Protein AF-A0A1A8FI98-F1 (afdb_monomer_lite)

Foldseek 3Di:
DVLLVVLVVQVVDPDRDPVSNLVSCVVCLVVLVCCCVPPVDPPVVSCVSHVCCVPPVVVQVNCCVVPVDRVVVVVLVVLLVCLVVLVVVLQVQLPDDDPLNVQSVVLVVVLVPDPDNDSVSSSVSSVVNVCSVPVPPPVPPPPPPPPDDD

pLDDT: mean 88.55, std 15.06, range [37.72, 97.81]

Sequence (150 aa):
EQIRQRIVEELKKTEINLPLTGKMMQTTFALRRQAIVMSSPPVSDLIDMWPALRMESEVHAEFQRITNQNLPNTFYAELDRHLPRLMTLFRQKASKTGSIADALAGMLKVHDEQEFHDIHTRRTTVLHCLPVREDVSGFFRTCPDTSAEP

Organism: NCBI:txid1143690

Structure (mmCIF, N/CA/C/O backbone):
data_AF-A0A1A8FI98-F1
#
_entry.id   AF-A0A1A8FI98-F1
#
loop_
_atom_site.group_PDB
_atom_site.id
_atom_site.type_symbol
_atom_site.label_atom_id
_atom_site.label_alt_id
_atom_site.label_comp_id
_atom_site.label_asym_id
_atom_site.label_entity_id
_atom_site.label_seq_id
_atom_site.pdbx_PDB_ins_code
_atom_site.Cartn_x
_atom_site.Cartn_y
_atom_site.Cartn_z
_atom_site.occupancy
_atom_site.B_iso_or_equiv
_atom_site.auth_seq_id
_atom_site.auth_comp_id
_atom_site.auth_asym_id
_atom_site.auth_atom_id
_atom_site.pdbx_PDB_model_num
ATOM 1 N N . GLU A 1 1 ? -21.004 2.537 18.971 1.00 73.00 1 GLU A N 1
ATOM 2 C CA . GLU A 1 1 ? -21.058 4.005 18.845 1.00 73.00 1 GLU A CA 1
ATOM 3 C C . GLU A 1 1 ? -20.040 4.757 19.701 1.00 73.00 1 GLU A C 1
ATOM 5 O O . GLU A 1 1 ? -19.169 5.394 19.132 1.00 73.00 1 GLU A O 1
ATOM 10 N N . GLN A 1 2 ? -20.039 4.624 21.032 1.00 88.38 2 GLN A N 1
ATOM 11 C CA . GLN A 1 2 ? -19.096 5.360 21.901 1.00 88.38 2 GLN A CA 1
ATOM 12 C C . GLN A 1 2 ? -17.609 5.172 21.533 1.00 88.38 2 GLN A C 1
ATOM 14 O O . GLN A 1 2 ? -16.856 6.135 21.480 1.00 88.38 2 GLN A O 1
ATOM 19 N N . ILE A 1 3 ? -17.171 3.946 21.209 1.00 90.69 3 ILE A N 1
ATOM 20 C CA . ILE A 1 3 ? -15.772 3.691 20.805 1.00 90.69 3 ILE A CA 1
ATOM 21 C C . ILE A 1 3 ? -15.426 4.393 19.481 1.00 90.69 3 ILE A C 1
ATOM 23 O O . ILE A 1 3 ? -14.310 4.872 19.324 1.00 90.69 3 ILE A O 1
ATOM 27 N N . ARG A 1 4 ? -16.381 4.504 18.547 1.00 90.00 4 ARG A N 1
ATOM 28 C CA . ARG A 1 4 ? -16.189 5.213 17.272 1.00 90.00 4 ARG A CA 1
ATOM 29 C C . ARG A 1 4 ? -15.884 6.689 17.513 1.00 90.00 4 ARG A C 1
ATOM 31 O O . ARG A 1 4 ? -14.925 7.212 16.961 1.00 90.00 4 ARG A O 1
ATOM 38 N N . GLN A 1 5 ? -16.657 7.332 18.385 1.00 91.69 5 GLN A N 1
ATOM 39 C CA . GLN A 1 5 ? -16.438 8.729 18.769 1.00 91.69 5 GLN A CA 1
ATOM 40 C C . GLN A 1 5 ? -15.063 8.919 19.424 1.00 91.69 5 GLN A C 1
ATOM 42 O O . GLN A 1 5 ? -14.337 9.833 19.051 1.00 91.69 5 GLN A O 1
ATOM 47 N N . ARG A 1 6 ? -14.642 7.991 20.295 1.00 94.06 6 ARG A N 1
ATOM 48 C CA . ARG A 1 6 ? -13.301 8.026 20.906 1.00 94.06 6 ARG A CA 1
ATOM 49 C C . ARG A 1 6 ? -12.165 7.901 19.889 1.00 94.06 6 ARG A C 1
ATOM 51 O O . ARG A 1 6 ? -11.126 8.514 20.086 1.00 94.06 6 ARG A O 1
ATOM 58 N N . ILE A 1 7 ? -12.348 7.144 18.801 1.00 93.94 7 ILE A N 1
ATOM 59 C CA . ILE A 1 7 ? -11.373 7.099 17.695 1.00 93.94 7 ILE A CA 1
ATOM 60 C C . ILE A 1 7 ? -11.266 8.471 17.029 1.00 93.94 7 ILE A C 1
ATOM 62 O O . ILE A 1 7 ? -10.163 8.961 16.817 1.00 93.94 7 ILE A O 1
ATOM 66 N N . VAL A 1 8 ? -12.401 9.110 16.736 1.00 93.88 8 VAL A N 1
ATOM 67 C CA . VAL A 1 8 ? -12.422 10.456 16.143 1.00 93.88 8 VAL A CA 1
ATOM 68 C C . VAL A 1 8 ? -11.735 11.471 17.061 1.00 93.88 8 VAL A C 1
ATOM 70 O O . VAL A 1 8 ? -10.967 12.302 16.588 1.00 93.88 8 VAL A O 1
ATOM 73 N N . GLU A 1 9 ? -11.987 11.409 18.367 1.00 94.56 9 GLU A N 1
ATOM 74 C CA . GLU A 1 9 ? -11.342 12.275 19.361 1.00 94.56 9 GLU A CA 1
ATOM 75 C C . GLU A 1 9 ? -9.834 12.029 19.466 1.00 94.56 9 GLU A C 1
ATOM 77 O O . GLU A 1 9 ? -9.064 12.984 19.539 1.00 94.56 9 GLU A O 1
ATOM 82 N N . GLU A 1 10 ? -9.400 10.767 19.446 1.00 95.12 10 GLU A N 1
ATOM 83 C CA . GLU A 1 10 ? -7.982 10.402 19.478 1.00 95.12 10 GLU A CA 1
ATOM 84 C C . GLU A 1 10 ? -7.226 10.972 18.274 1.00 95.12 10 GLU A C 1
ATOM 86 O O . GLU A 1 10 ? -6.141 11.522 18.433 1.00 95.12 10 GLU A O 1
ATOM 91 N N . LEU A 1 11 ? -7.829 10.920 17.085 1.00 93.94 11 LEU A N 1
ATOM 92 C CA . LEU A 1 11 ? -7.217 11.412 15.848 1.00 93.94 11 LEU A CA 1
ATOM 93 C C . LEU A 1 11 ? -7.175 12.936 15.721 1.00 93.94 11 LEU A C 1
ATOM 95 O O . LEU A 1 11 ? -6.505 13.451 14.830 1.00 93.94 11 LEU A O 1
ATOM 99 N N . LYS A 1 12 ? -7.863 13.667 16.604 1.00 94.00 12 LYS A N 1
ATOM 100 C CA . LYS A 1 12 ? -7.762 15.132 16.691 1.00 94.00 12 LYS A CA 1
ATOM 101 C C . LYS A 1 12 ? -6.559 15.598 17.513 1.00 94.00 12 LYS A C 1
ATOM 103 O O . LYS A 1 12 ? -6.284 16.795 17.550 1.00 94.00 12 LYS A O 1
ATOM 108 N N . LYS A 1 13 ? -5.876 14.693 18.218 1.00 95.00 13 LYS A N 1
ATOM 109 C CA . LYS A 1 13 ? -4.717 15.034 19.047 1.00 95.00 13 LYS A CA 1
ATOM 110 C C . LYS A 1 13 ? -3.485 15.276 18.183 1.00 95.00 13 LYS A C 1
ATOM 112 O O . LYS A 1 13 ? -3.304 14.633 17.156 1.00 95.00 13 LYS A O 1
ATOM 117 N N . THR A 1 14 ? -2.601 16.150 18.660 1.00 92.38 14 THR A N 1
ATOM 118 C CA . THR A 1 14 ? -1.285 16.380 18.045 1.00 92.38 14 THR A CA 1
ATOM 119 C C . THR A 1 14 ? -0.438 15.108 18.042 1.00 92.38 14 THR A C 1
ATOM 121 O O . THR A 1 14 ? 0.216 14.798 17.053 1.00 92.38 14 THR A O 1
ATOM 124 N N . GLU A 1 15 ? -0.480 14.353 19.142 1.00 94.12 15 GLU A N 1
ATOM 125 C CA . GLU A 1 15 ? 0.166 13.049 19.264 1.00 94.12 15 GLU A CA 1
ATOM 126 C C . GLU A 1 15 ? -0.901 11.957 19.307 1.00 94.12 15 GLU A C 1
ATOM 128 O O . GLU A 1 15 ? -1.628 11.809 20.292 1.00 94.12 15 GLU A O 1
ATOM 133 N N . ILE A 1 16 ? -1.001 11.203 18.215 1.00 94.69 16 ILE A N 1
ATOM 134 C CA . ILE A 1 16 ? -1.962 10.111 18.067 1.00 94.69 16 ILE A CA 1
ATOM 135 C C . ILE A 1 16 ? -1.387 8.847 18.710 1.00 94.69 16 ILE A C 1
ATOM 137 O O . ILE A 1 16 ? -0.323 8.358 18.318 1.00 94.69 16 ILE A O 1
ATOM 141 N N . ASN A 1 17 ? -2.119 8.247 19.647 1.00 96.12 17 ASN A N 1
ATOM 142 C CA . ASN A 1 17 ? -1.756 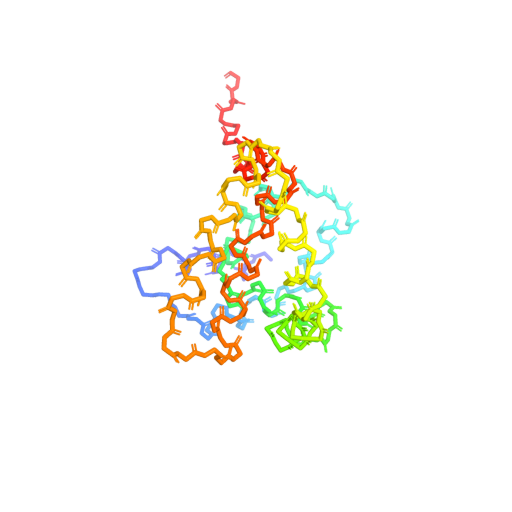6.953 20.212 1.00 96.12 17 ASN A CA 1
ATOM 143 C C . ASN A 1 17 ? -2.124 5.821 19.234 1.00 96.12 17 ASN A C 1
ATOM 145 O O . ASN A 1 17 ? -3.255 5.319 19.223 1.00 96.12 17 ASN A O 1
ATOM 149 N N . LEU A 1 18 ? -1.160 5.412 18.401 1.00 95.06 18 LEU A N 1
ATOM 150 C CA . LEU A 1 18 ? -1.355 4.359 17.394 1.00 95.06 18 LEU A CA 1
ATOM 151 C C . LEU A 1 18 ? -1.796 3.013 18.006 1.00 95.06 18 LEU A C 1
ATOM 153 O O . LEU A 1 18 ? -2.782 2.456 17.521 1.00 95.06 18 LEU A O 1
ATOM 157 N N . PRO A 1 19 ? -1.174 2.492 19.089 1.00 96.06 19 PRO A N 1
ATOM 158 C CA . PRO A 1 19 ? -1.630 1.246 19.714 1.00 96.06 19 PRO A CA 1
ATOM 159 C C . PRO A 1 19 ? -3.079 1.300 20.215 1.00 96.06 19 PRO A C 1
ATOM 161 O O . PRO A 1 19 ? -3.845 0.349 20.032 1.00 96.06 19 PRO A O 1
ATOM 164 N N . LEU A 1 20 ? -3.475 2.413 20.841 1.00 96.19 20 LEU A N 1
ATOM 165 C CA . LEU A 1 20 ? -4.843 2.605 21.319 1.00 96.19 20 LEU A CA 1
ATOM 166 C C . LEU A 1 20 ? -5.827 2.682 20.150 1.00 96.19 20 LEU A C 1
ATOM 168 O O . LEU A 1 20 ? -6.867 2.022 20.188 1.00 96.19 20 LEU A O 1
ATOM 172 N N . THR A 1 21 ? -5.480 3.438 19.107 1.00 96.31 21 THR A N 1
ATOM 173 C CA . THR A 1 21 ? -6.277 3.558 17.880 1.00 96.31 21 THR A CA 1
ATOM 174 C C . THR A 1 21 ? -6.497 2.189 17.249 1.00 96.31 21 THR A C 1
ATOM 176 O O . THR A 1 21 ? -7.647 1.798 17.052 1.00 96.31 21 THR A O 1
ATOM 179 N N . GLY A 1 22 ? -5.434 1.404 17.059 1.00 96.56 22 GLY A N 1
ATOM 180 C CA . GLY A 1 22 ? -5.524 0.055 16.502 1.00 96.56 22 GLY A CA 1
ATOM 181 C C . GLY A 1 22 ? -6.384 -0.887 17.345 1.00 96.56 22 GLY A C 1
ATOM 182 O O . GLY A 1 22 ? -7.186 -1.650 16.801 1.00 96.56 22 GLY A O 1
ATOM 183 N N . LYS A 1 23 ? -6.317 -0.791 18.681 1.00 96.94 23 LYS A N 1
ATOM 184 C CA . LYS A 1 23 ? -7.195 -1.559 19.582 1.00 96.94 23 LYS A CA 1
ATOM 185 C C . LYS A 1 23 ? -8.664 -1.151 19.445 1.00 96.94 23 LYS A C 1
ATOM 187 O O . LYS A 1 23 ? -9.546 -2.016 19.393 1.00 96.94 23 LYS A O 1
ATOM 192 N N . MET A 1 24 ? -8.949 0.149 19.395 1.00 96.88 24 MET A N 1
ATOM 193 C CA . MET A 1 24 ? -10.315 0.652 19.220 1.00 96.88 24 MET A CA 1
ATOM 194 C C . MET A 1 24 ? -10.871 0.278 17.846 1.00 96.88 24 MET A C 1
ATOM 196 O O . MET A 1 24 ? -12.015 -0.176 17.754 1.00 96.88 24 MET A O 1
ATOM 200 N N . MET A 1 25 ? -10.047 0.378 16.803 1.00 96.75 25 MET A N 1
ATOM 201 C CA . MET A 1 25 ? -10.375 -0.080 15.460 1.00 96.75 25 MET A CA 1
ATOM 202 C C . MET A 1 25 ? -10.657 -1.584 15.460 1.00 96.75 25 MET A C 1
ATOM 204 O O . MET A 1 25 ? -11.736 -1.979 15.031 1.00 96.75 25 MET A O 1
ATOM 208 N N . GLN A 1 26 ? -9.802 -2.427 16.042 1.00 96.50 26 GLN A N 1
ATOM 209 C CA . GLN A 1 26 ? -10.048 -3.875 16.144 1.00 96.50 26 GLN A CA 1
ATOM 210 C C . GLN A 1 26 ? -11.393 -4.181 16.806 1.00 96.50 26 GLN A C 1
ATOM 212 O O . GLN A 1 26 ? -12.179 -4.977 16.296 1.00 96.50 26 GLN A O 1
ATOM 217 N N . THR A 1 27 ? -11.679 -3.506 17.919 1.00 96.62 27 THR A N 1
ATOM 218 C CA . THR A 1 27 ? -12.914 -3.704 18.691 1.00 96.62 27 THR A CA 1
ATOM 219 C C . THR A 1 27 ? -14.161 -3.353 17.877 1.00 96.62 27 THR A C 1
ATOM 221 O O . THR A 1 27 ? -15.228 -3.931 18.067 1.00 96.62 27 THR A O 1
ATOM 224 N N . THR A 1 28 ? -14.038 -2.410 16.947 1.00 95.62 28 THR A N 1
ATOM 225 C CA . THR A 1 28 ? -15.152 -1.883 16.154 1.00 95.62 28 THR A CA 1
ATOM 226 C C . THR A 1 28 ? -15.257 -2.486 14.751 1.00 95.62 28 THR A C 1
ATOM 228 O O . THR A 1 28 ? -16.145 -2.102 13.990 1.00 95.62 28 THR A O 1
ATOM 231 N N . PHE A 1 29 ? -14.419 -3.472 14.415 1.00 95.81 29 PHE A N 1
ATOM 232 C CA . PHE A 1 29 ? -14.409 -4.116 13.099 1.00 95.81 29 PHE A CA 1
ATOM 233 C C . PHE A 1 29 ? -15.761 -4.727 12.709 1.00 95.81 29 PHE A C 1
ATOM 235 O O . PHE A 1 29 ? -16.272 -4.452 11.625 1.00 95.81 29 PHE A O 1
ATOM 242 N N . ALA A 1 30 ? -16.384 -5.504 13.602 1.00 94.88 30 ALA A N 1
ATOM 243 C CA . ALA A 1 30 ? -17.672 -6.140 13.317 1.00 94.88 30 ALA A CA 1
ATOM 244 C C . ALA A 1 30 ? -18.775 -5.107 13.019 1.00 94.88 30 ALA A C 1
ATOM 246 O O . ALA A 1 30 ? -19.556 -5.294 12.088 1.00 94.88 30 ALA A O 1
ATOM 247 N N . LEU A 1 31 ? -18.783 -3.989 13.758 1.00 92.56 31 LEU A N 1
ATOM 248 C CA . LEU A 1 31 ? -19.722 -2.885 13.550 1.00 92.56 31 LEU A CA 1
ATOM 249 C C . LEU A 1 31 ? -19.499 -2.211 12.190 1.00 92.56 31 LEU A C 1
ATOM 251 O O . LEU A 1 31 ? -20.460 -1.997 11.454 1.00 92.56 31 LEU A O 1
ATOM 255 N N . ARG A 1 32 ? -18.239 -1.922 11.830 1.00 93.56 32 ARG A N 1
ATOM 256 C CA . ARG A 1 32 ? -17.890 -1.394 10.500 1.00 93.56 32 ARG A CA 1
ATOM 257 C C . ARG A 1 32 ? -18.356 -2.317 9.383 1.00 93.56 32 ARG A C 1
ATOM 259 O O . ARG A 1 32 ? -19.033 -1.871 8.463 1.00 93.56 32 ARG A O 1
ATOM 266 N N . ARG A 1 33 ? -18.029 -3.608 9.478 1.00 94.44 33 ARG A N 1
ATOM 267 C CA . ARG A 1 33 ? -18.413 -4.607 8.476 1.00 94.44 33 ARG A CA 1
ATOM 268 C C . ARG A 1 33 ? -19.930 -4.705 8.335 1.00 94.44 33 ARG A C 1
ATOM 270 O O . ARG A 1 33 ? -20.425 -4.774 7.216 1.00 94.44 33 ARG A O 1
ATOM 277 N N . GLN A 1 34 ? -20.664 -4.694 9.448 1.00 93.50 34 GLN A N 1
ATOM 278 C CA . GLN A 1 34 ? -22.124 -4.693 9.422 1.00 93.50 34 GLN A CA 1
ATOM 279 C C . GLN A 1 34 ? -22.669 -3.451 8.708 1.00 93.50 34 GLN A C 1
ATOM 281 O O . GLN A 1 34 ? -23.510 -3.603 7.831 1.00 93.50 34 GLN A O 1
ATOM 286 N N . ALA A 1 35 ? -22.170 -2.253 9.031 1.00 91.75 35 ALA A N 1
ATOM 287 C CA . ALA A 1 35 ? -22.592 -1.020 8.365 1.00 91.75 35 ALA A CA 1
ATOM 288 C C . ALA A 1 35 ? -22.361 -1.094 6.846 1.00 91.75 35 ALA A C 1
ATOM 290 O O . ALA A 1 35 ? -23.286 -0.866 6.077 1.00 91.75 35 ALA A O 1
ATOM 291 N N . ILE A 1 36 ? -21.172 -1.522 6.407 1.00 93.62 36 ILE A N 1
ATOM 292 C CA . ILE A 1 36 ? -20.849 -1.651 4.977 1.00 93.62 36 ILE A CA 1
ATOM 293 C C . ILE A 1 36 ? -21.797 -2.625 4.270 1.00 93.62 36 ILE A C 1
ATOM 295 O O . ILE A 1 36 ? -22.337 -2.302 3.217 1.00 93.62 36 ILE A O 1
ATOM 299 N N . VAL A 1 37 ? -22.020 -3.808 4.847 1.00 95.00 37 VAL A N 1
ATOM 300 C CA . VAL A 1 37 ? -22.850 -4.847 4.216 1.00 95.00 37 VAL A CA 1
ATOM 301 C C . VAL A 1 37 ? -24.333 -4.463 4.205 1.00 95.00 37 VAL A C 1
ATOM 303 O O . VAL A 1 37 ? -25.046 -4.837 3.280 1.00 95.00 37 VAL A O 1
ATOM 306 N N . MET A 1 38 ? -24.809 -3.739 5.221 1.00 95.25 38 MET A N 1
ATOM 307 C CA . MET A 1 38 ? -26.229 -3.402 5.364 1.00 95.25 38 MET A CA 1
ATOM 308 C C . MET A 1 38 ? -26.630 -2.128 4.626 1.00 95.25 38 MET A C 1
ATOM 310 O O . MET A 1 38 ? -27.719 -2.091 4.062 1.00 95.25 38 MET A O 1
ATOM 314 N N . SER A 1 39 ? -25.792 -1.089 4.638 1.00 92.88 39 SER A N 1
ATOM 315 C CA . SER A 1 39 ? -26.147 0.210 4.056 1.00 92.88 39 SER A CA 1
ATOM 316 C C . SER A 1 39 ? -25.348 0.579 2.813 1.00 92.88 39 SER A C 1
ATOM 318 O O . SER A 1 39 ? -25.700 1.564 2.175 1.00 92.88 39 SER A O 1
ATOM 320 N N . SER A 1 40 ? -24.300 -0.180 2.459 1.00 93.56 40 SER A N 1
ATOM 321 C CA . SER A 1 40 ? -23.415 0.098 1.317 1.00 93.56 40 SER A CA 1
ATOM 322 C C . SER A 1 40 ? -23.085 1.596 1.172 1.00 93.56 40 SER A C 1
ATOM 324 O O . SER A 1 40 ? -23.337 2.180 0.113 1.00 93.56 40 SER A O 1
ATOM 326 N N . PRO A 1 41 ? -22.583 2.244 2.242 1.00 93.12 41 PRO A N 1
ATOM 327 C CA . PRO A 1 41 ? -22.402 3.684 2.243 1.00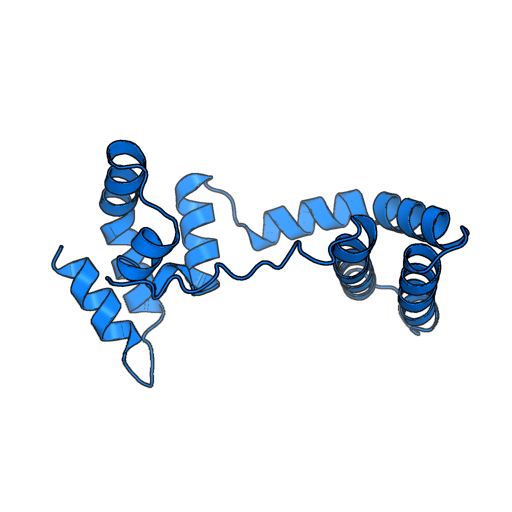 93.12 41 PRO A CA 1
ATOM 328 C C . PRO A 1 41 ? -21.321 4.096 1.230 1.00 93.12 41 PRO A C 1
ATOM 330 O O . PRO A 1 41 ? -20.400 3.313 0.961 1.00 93.12 41 PRO A O 1
ATOM 333 N N . PRO A 1 42 ? -21.382 5.330 0.704 1.00 94.38 42 PRO A N 1
ATOM 334 C CA . PRO A 1 42 ? -20.272 5.931 -0.019 1.00 94.38 42 PRO A CA 1
ATOM 335 C C . PRO A 1 42 ? -18.963 5.857 0.777 1.00 94.38 42 PRO A C 1
ATOM 337 O O . PRO A 1 42 ? -18.948 5.876 2.010 1.00 94.38 42 PRO A O 1
ATOM 340 N N . VAL A 1 43 ? -17.837 5.807 0.061 1.00 91.12 43 VAL A N 1
ATOM 341 C CA . VAL A 1 43 ? -16.511 5.760 0.697 1.00 91.12 43 VAL A CA 1
ATOM 342 C C . VAL A 1 43 ? -16.260 7.013 1.541 1.00 91.12 43 VAL A C 1
ATOM 344 O O . VAL A 1 43 ? -15.686 6.888 2.617 1.00 91.12 43 VAL A O 1
ATOM 347 N N . SER A 1 44 ? -16.721 8.190 1.102 1.00 93.00 44 SER A N 1
ATOM 348 C CA . SER A 1 44 ? -16.652 9.440 1.878 1.00 93.00 44 SER A CA 1
ATOM 349 C C . SER A 1 44 ? -17.230 9.259 3.278 1.00 93.00 44 SER A C 1
ATOM 351 O O . SER A 1 44 ? -16.529 9.439 4.269 1.00 93.00 44 SER A O 1
ATOM 353 N N . ASP A 1 45 ? -18.462 8.768 3.349 1.00 93.00 45 ASP A N 1
ATOM 354 C CA . ASP A 1 45 ? -19.219 8.635 4.587 1.00 93.00 45 ASP A CA 1
ATOM 355 C C . ASP A 1 45 ? -18.577 7.588 5.501 1.00 93.00 45 ASP A C 1
ATOM 357 O O . ASP A 1 45 ? -18.513 7.752 6.721 1.00 93.00 45 ASP A O 1
ATOM 361 N N . LEU A 1 46 ? -18.053 6.501 4.919 1.00 91.38 46 LEU A N 1
ATOM 362 C CA . LEU A 1 46 ? -17.316 5.489 5.671 1.00 91.38 46 LEU A CA 1
ATOM 363 C C . LEU A 1 46 ? -16.071 6.079 6.337 1.00 91.38 46 LEU A C 1
ATOM 365 O O . LEU A 1 46 ? -15.787 5.769 7.498 1.00 91.38 46 LEU A O 1
ATOM 369 N N . ILE A 1 47 ? -15.341 6.918 5.607 1.00 92.00 47 ILE A N 1
ATOM 370 C CA . ILE A 1 47 ? -14.143 7.576 6.110 1.00 92.00 47 ILE A CA 1
ATOM 371 C C . ILE A 1 47 ? -14.493 8.634 7.162 1.00 92.00 47 ILE A C 1
ATOM 373 O O . ILE A 1 47 ? -13.803 8.712 8.175 1.00 92.00 47 ILE A O 1
ATOM 377 N N . ASP A 1 48 ? -15.582 9.379 7.000 1.00 90.75 48 ASP A N 1
ATOM 378 C CA . ASP A 1 48 ? -16.029 10.349 8.007 1.00 90.75 48 ASP A CA 1
ATOM 379 C C . ASP A 1 48 ? -16.482 9.655 9.297 1.00 90.75 48 ASP A C 1
ATOM 381 O O . ASP A 1 48 ? -16.210 10.114 10.413 1.00 90.75 48 ASP A O 1
ATOM 385 N N . MET A 1 49 ? -17.117 8.487 9.170 1.00 90.38 49 MET A N 1
ATOM 386 C CA . MET A 1 49 ? -17.471 7.657 10.319 1.00 90.38 49 MET A CA 1
ATOM 387 C C . MET A 1 49 ? -16.243 7.060 11.016 1.00 90.38 49 MET A C 1
ATOM 389 O O . MET A 1 49 ? -16.261 6.929 12.247 1.00 90.38 49 MET A O 1
ATOM 393 N N . TRP A 1 50 ? -15.211 6.687 10.251 1.00 93.19 50 TRP A N 1
ATOM 394 C CA . TRP A 1 50 ? -14.011 5.985 10.715 1.00 93.19 50 TRP A CA 1
ATOM 395 C C . TRP A 1 50 ? -12.733 6.596 10.119 1.00 93.19 50 TRP A C 1
ATOM 397 O O . TRP A 1 50 ? -12.069 5.962 9.296 1.00 93.19 50 TRP A O 1
ATOM 407 N N . PRO A 1 51 ? -12.326 7.793 10.573 1.00 94.19 51 PRO A N 1
ATOM 408 C CA . PRO A 1 51 ? -11.225 8.537 9.956 1.00 94.19 51 PRO A CA 1
ATOM 409 C C . PRO A 1 51 ? -9.877 7.815 10.027 1.00 94.19 51 PRO A C 1
ATOM 411 O O . PRO A 1 51 ? -9.015 8.029 9.176 1.00 94.19 51 PRO A O 1
ATOM 414 N N . ALA A 1 52 ? -9.715 6.894 10.982 1.00 96.25 52 ALA A N 1
ATOM 415 C CA . ALA A 1 52 ? -8.524 6.059 11.101 1.00 96.25 52 ALA A CA 1
ATOM 416 C C . ALA A 1 52 ? -8.272 5.203 9.851 1.00 96.25 52 ALA A C 1
ATOM 418 O O . ALA A 1 52 ? -7.132 4.852 9.589 1.00 96.25 52 ALA A O 1
ATOM 419 N N . LEU A 1 53 ? -9.298 4.913 9.039 1.00 94.44 53 LEU A N 1
ATOM 420 C CA . LEU A 1 53 ? -9.150 4.192 7.770 1.00 94.44 53 LEU A CA 1
ATOM 421 C C . LEU A 1 53 ? -8.292 4.941 6.734 1.00 94.44 53 LEU A C 1
ATOM 423 O O . LEU A 1 53 ? -7.872 4.331 5.755 1.00 94.44 53 LEU A O 1
ATOM 427 N N . ARG A 1 54 ? -8.003 6.237 6.936 1.00 91.94 54 ARG A N 1
ATOM 428 C CA . ARG A 1 54 ? -7.018 6.979 6.127 1.00 91.94 54 ARG A CA 1
ATOM 429 C C . ARG A 1 54 ? -5.568 6.667 6.511 1.00 91.94 54 ARG A C 1
ATOM 431 O O . ARG A 1 54 ? -4.656 7.031 5.776 1.00 91.94 54 ARG A O 1
ATOM 438 N N . MET A 1 55 ? -5.338 6.043 7.663 1.00 93.94 55 MET A N 1
ATOM 439 C CA . MET A 1 55 ? -4.000 5.742 8.161 1.00 93.94 55 MET A CA 1
ATOM 440 C C . MET A 1 55 ? -3.493 4.442 7.546 1.00 93.94 55 MET A C 1
ATOM 442 O O . MET A 1 55 ? -4.171 3.417 7.606 1.00 93.94 55 MET A O 1
ATOM 446 N N . GLU A 1 56 ? -2.266 4.455 7.032 1.00 94.38 56 GLU A N 1
ATOM 447 C CA . GLU A 1 56 ? -1.632 3.284 6.416 1.00 94.38 56 GLU A CA 1
ATOM 448 C C . GLU A 1 56 ? -1.650 2.049 7.338 1.00 94.38 56 GLU A C 1
ATOM 450 O O . GLU A 1 56 ? -1.999 0.949 6.910 1.00 94.38 56 GLU A O 1
ATOM 455 N N . SER A 1 57 ? -1.361 2.231 8.632 1.00 95.12 57 SER A N 1
ATOM 456 C CA . SER A 1 57 ? -1.382 1.142 9.618 1.00 95.12 57 SER A CA 1
ATOM 457 C C . SER A 1 57 ? -2.755 0.480 9.748 1.00 95.12 57 SER A C 1
ATOM 459 O O . SER A 1 57 ? -2.838 -0.740 9.898 1.00 95.12 57 SER A O 1
ATOM 461 N N . GLU A 1 58 ? -3.835 1.259 9.664 1.00 96.25 58 GLU A N 1
ATOM 462 C CA . GLU A 1 58 ? -5.195 0.725 9.743 1.00 96.25 58 GLU A CA 1
ATOM 463 C C . GLU A 1 58 ? -5.658 0.130 8.417 1.00 96.25 58 GLU A C 1
ATOM 465 O O . GLU A 1 58 ? -6.387 -0.857 8.442 1.00 96.25 58 GLU A O 1
ATOM 470 N N . VAL A 1 59 ? -5.193 0.635 7.269 1.00 95.31 59 VAL A N 1
ATOM 471 C CA . VAL A 1 59 ? -5.420 -0.026 5.971 1.00 95.31 59 VAL A CA 1
ATOM 472 C C . VAL A 1 59 ? -4.814 -1.431 5.984 1.00 95.31 59 VAL A C 1
ATOM 474 O O . VAL A 1 59 ? -5.487 -2.400 5.621 1.00 95.31 59 VAL A O 1
ATOM 477 N N . HIS A 1 60 ? -3.579 -1.573 6.478 1.00 96.44 60 HIS A N 1
ATOM 478 C CA . HIS A 1 60 ? -2.941 -2.879 6.656 1.00 96.44 60 HIS A CA 1
ATOM 479 C C . HIS A 1 60 ? -3.724 -3.781 7.616 1.00 96.44 60 HIS A C 1
ATOM 481 O O . HIS A 1 60 ? -3.975 -4.948 7.301 1.00 96.44 60 HIS A O 1
ATOM 487 N N . ALA A 1 61 ? -4.131 -3.248 8.770 1.00 96.75 61 ALA A N 1
ATOM 488 C CA . ALA A 1 61 ? -4.864 -4.013 9.771 1.00 96.75 61 ALA A CA 1
ATOM 489 C C . ALA A 1 61 ? -6.246 -4.458 9.266 1.00 96.75 61 ALA A C 1
ATOM 491 O O . ALA A 1 61 ? -6.635 -5.603 9.486 1.00 96.75 61 ALA A O 1
ATOM 492 N N . GLU A 1 62 ? -6.985 -3.594 8.571 1.00 95.31 62 GLU A N 1
ATOM 493 C CA . GLU A 1 62 ? -8.285 -3.929 7.982 1.00 95.31 62 GLU A CA 1
ATOM 494 C C . GLU A 1 62 ? -8.161 -4.983 6.889 1.00 95.31 62 GLU A C 1
ATOM 496 O O . GLU A 1 62 ? -8.900 -5.969 6.910 1.00 95.31 62 GLU A O 1
ATOM 501 N N . PHE A 1 63 ? -7.186 -4.839 5.988 1.00 96.38 63 PHE A N 1
ATOM 502 C CA . PHE A 1 63 ? -6.917 -5.865 4.985 1.00 96.38 63 PHE A CA 1
ATOM 503 C C . PHE A 1 63 ? -6.659 -7.221 5.646 1.00 96.38 63 PHE A C 1
ATOM 505 O O . PHE A 1 63 ? -7.255 -8.226 5.250 1.00 96.38 63 PHE A O 1
ATOM 512 N N . GLN A 1 64 ? -5.838 -7.250 6.699 1.00 97.12 64 GLN A N 1
ATOM 513 C CA . GLN A 1 64 ? -5.565 -8.473 7.446 1.00 97.12 64 GLN A CA 1
ATOM 514 C C . GLN A 1 64 ? -6.812 -9.018 8.152 1.00 97.12 64 GLN A C 1
ATOM 516 O O . GLN A 1 64 ? -7.038 -10.223 8.117 1.00 97.12 64 GLN A O 1
ATOM 521 N N . ARG A 1 65 ? -7.660 -8.178 8.756 1.00 95.75 65 ARG A N 1
ATOM 522 C CA . ARG A 1 65 ? -8.914 -8.630 9.395 1.00 95.75 65 ARG A CA 1
ATOM 523 C C . ARG A 1 65 ? -9.877 -9.273 8.398 1.00 95.75 65 ARG A C 1
ATOM 525 O O . ARG A 1 65 ? -10.592 -10.202 8.763 1.00 95.75 65 ARG A O 1
ATOM 532 N N . ILE A 1 66 ? -9.906 -8.777 7.161 1.00 95.19 66 ILE A N 1
ATOM 533 C CA . ILE A 1 66 ? -10.809 -9.260 6.109 1.00 95.19 66 ILE A CA 1
ATOM 534 C C . ILE A 1 66 ? -10.269 -10.533 5.449 1.00 95.19 66 ILE A C 1
ATOM 536 O O . ILE A 1 66 ? -11.023 -11.477 5.226 1.00 95.19 66 ILE A O 1
ATOM 540 N N . THR A 1 67 ? -8.980 -10.550 5.114 1.00 96.19 67 THR A N 1
ATOM 541 C CA . THR A 1 67 ? -8.374 -11.585 4.254 1.00 96.19 67 THR A CA 1
ATOM 542 C C . THR A 1 67 ? -7.540 -12.607 5.019 1.00 96.19 67 THR A C 1
ATOM 544 O O . THR A 1 67 ? -7.180 -13.644 4.466 1.00 96.19 67 THR A O 1
ATOM 547 N N . ASN A 1 68 ? -7.211 -12.316 6.279 1.00 96.69 68 ASN A N 1
ATOM 548 C CA . ASN A 1 68 ? -6.225 -13.034 7.084 1.00 96.69 68 ASN A CA 1
ATOM 549 C C . ASN A 1 68 ? -4.813 -13.064 6.463 1.00 96.69 68 ASN A C 1
ATOM 551 O O . ASN A 1 68 ? -4.022 -13.962 6.748 1.00 96.69 68 ASN A O 1
ATOM 555 N N . GLN A 1 69 ? -4.487 -12.086 5.613 1.00 96.81 69 GLN A N 1
ATOM 556 C CA . GLN A 1 69 ? -3.183 -11.955 4.960 1.00 96.81 69 GLN A CA 1
ATOM 557 C C . GLN A 1 69 ? -2.474 -10.668 5.392 1.00 96.81 69 GLN A C 1
ATOM 559 O O . GLN A 1 69 ? -3.101 -9.646 5.663 1.00 96.81 69 GLN A O 1
ATOM 564 N N . ASN A 1 70 ? -1.141 -10.701 5.438 1.00 97.06 70 ASN A N 1
ATOM 565 C CA . ASN A 1 70 ? -0.338 -9.504 5.678 1.00 97.06 70 ASN A CA 1
ATOM 566 C C . ASN A 1 70 ? -0.191 -8.728 4.361 1.00 97.06 70 ASN A C 1
ATOM 568 O O . ASN A 1 70 ? 0.447 -9.235 3.434 1.00 97.06 70 ASN A O 1
ATOM 572 N N . LEU A 1 71 ? -0.789 -7.531 4.272 1.00 96.25 71 LEU A N 1
ATOM 573 C CA . LEU A 1 71 ? -0.839 -6.772 3.017 1.00 96.25 71 LEU A CA 1
ATOM 574 C C . LEU A 1 71 ? 0.559 -6.475 2.451 1.00 96.25 71 LEU A C 1
ATOM 576 O O . LEU A 1 71 ? 0.799 -6.894 1.319 1.00 96.25 71 LEU A O 1
ATOM 580 N N . PRO A 1 72 ? 1.501 -5.848 3.192 1.00 95.31 72 PRO A N 1
ATOM 581 C CA . PRO A 1 72 ? 2.828 -5.560 2.648 1.00 95.31 72 PRO A CA 1
ATOM 582 C C . PRO A 1 72 ? 3.552 -6.808 2.144 1.00 95.31 72 PRO A C 1
ATOM 584 O O . PRO A 1 72 ? 4.051 -6.816 1.022 1.00 95.31 72 PRO A O 1
ATOM 587 N N . ASN A 1 73 ? 3.573 -7.885 2.934 1.00 96.44 73 ASN A N 1
ATOM 588 C CA . ASN A 1 73 ? 4.290 -9.102 2.558 1.00 96.44 73 ASN A CA 1
ATOM 589 C C . ASN A 1 73 ? 3.679 -9.751 1.317 1.00 96.44 73 ASN A C 1
ATOM 591 O O . ASN A 1 73 ? 4.410 -10.147 0.414 1.00 96.44 73 ASN A O 1
ATOM 595 N N . THR A 1 74 ? 2.348 -9.831 1.261 1.00 96.62 74 THR A N 1
ATOM 596 C CA . THR A 1 74 ? 1.633 -10.423 0.122 1.00 96.62 74 THR A CA 1
ATOM 597 C C . THR A 1 74 ? 1.843 -9.584 -1.133 1.00 96.62 74 THR A C 1
ATOM 599 O O . THR A 1 74 ? 2.185 -10.116 -2.186 1.00 96.62 74 THR A O 1
ATOM 602 N N . 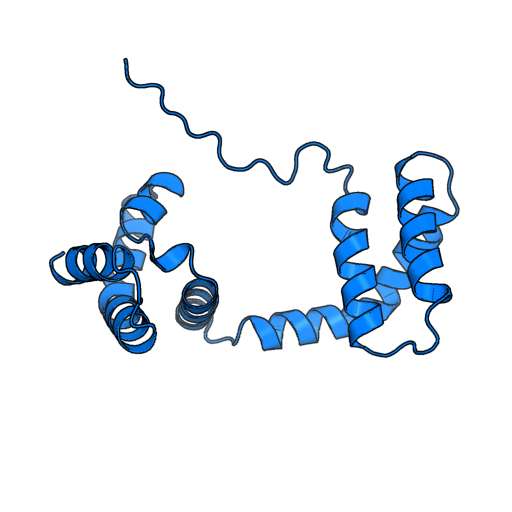PHE A 1 75 ? 1.708 -8.262 -1.011 1.00 95.88 75 PHE A N 1
ATOM 603 C CA . PHE A 1 75 ? 1.909 -7.332 -2.113 1.00 95.88 75 PHE A CA 1
ATOM 604 C C . PHE A 1 75 ? 3.330 -7.414 -2.671 1.00 95.88 75 PHE A C 1
ATOM 606 O O . PHE A 1 75 ? 3.501 -7.582 -3.875 1.00 95.88 75 PHE A O 1
ATOM 613 N N . TYR A 1 76 ? 4.351 -7.333 -1.814 1.00 95.94 76 TYR A N 1
ATOM 614 C CA . TYR A 1 76 ? 5.738 -7.373 -2.270 1.00 95.94 76 TYR A CA 1
ATOM 615 C C . TYR A 1 76 ? 6.143 -8.742 -2.814 1.00 95.94 76 TYR A C 1
ATOM 617 O O . TYR A 1 76 ? 6.888 -8.788 -3.789 1.00 95.94 76 TYR A O 1
ATOM 625 N N . ALA A 1 77 ? 5.635 -9.840 -2.250 1.00 97.06 77 ALA A N 1
ATOM 626 C CA . ALA A 1 77 ? 5.891 -11.177 -2.780 1.00 97.06 77 ALA A CA 1
ATOM 627 C C . ALA A 1 77 ? 5.330 -11.342 -4.203 1.00 97.06 77 ALA A C 1
ATOM 629 O O . ALA A 1 77 ? 6.035 -11.815 -5.098 1.00 97.06 77 ALA A O 1
ATOM 630 N N . GLU A 1 78 ? 4.090 -10.906 -4.436 1.00 96.50 78 GLU A N 1
ATOM 631 C CA . GLU A 1 78 ? 3.480 -10.970 -5.768 1.00 96.50 78 GLU A CA 1
ATOM 632 C C . GLU A 1 78 ? 4.101 -9.957 -6.737 1.00 96.50 78 GLU A C 1
ATOM 634 O O . GLU A 1 78 ? 4.338 -10.278 -7.904 1.00 96.50 78 GLU A O 1
ATOM 639 N N . LEU A 1 79 ? 4.447 -8.756 -6.264 1.00 96.81 79 LEU A N 1
ATOM 640 C CA . LEU A 1 79 ? 5.176 -7.781 -7.070 1.00 96.81 79 LEU A CA 1
ATOM 641 C C . LEU A 1 79 ? 6.500 -8.379 -7.553 1.00 96.81 79 LEU A C 1
ATOM 643 O O . LEU A 1 79 ? 6.743 -8.390 -8.759 1.00 96.81 79 LEU A O 1
ATOM 647 N N . ASP A 1 80 ? 7.303 -8.939 -6.644 1.00 97.56 80 ASP A N 1
ATOM 648 C CA . ASP A 1 80 ? 8.596 -9.570 -6.942 1.00 97.56 80 ASP A CA 1
ATOM 649 C C . ASP A 1 80 ? 8.480 -10.695 -7.957 1.00 97.56 80 ASP A C 1
ATOM 651 O O . ASP A 1 80 ? 9.242 -10.743 -8.929 1.00 97.56 80 ASP A O 1
ATOM 655 N N . ARG A 1 81 ? 7.487 -11.567 -7.766 1.00 97.81 81 ARG A N 1
ATOM 656 C CA . ARG A 1 81 ? 7.157 -12.644 -8.701 1.00 97.81 81 ARG A CA 1
ATOM 657 C C . ARG A 1 81 ? 6.932 -12.108 -10.119 1.00 97.81 81 ARG A C 1
ATOM 659 O O . ARG A 1 81 ? 7.315 -12.761 -11.093 1.00 97.81 81 ARG A O 1
ATOM 666 N N . HIS A 1 82 ? 6.326 -10.929 -10.251 1.00 96.69 82 HIS A N 1
ATOM 667 C CA . HIS A 1 82 ? 5.977 -10.325 -11.535 1.00 96.69 82 HIS A CA 1
ATOM 668 C C . HIS A 1 82 ? 6.995 -9.311 -12.078 1.00 96.69 82 HIS A C 1
ATOM 670 O O . HIS A 1 82 ? 6.916 -8.980 -13.269 1.00 96.69 82 HIS A O 1
ATOM 676 N N . LEU A 1 83 ? 7.980 -8.868 -11.284 1.00 96.12 83 LEU A N 1
ATOM 677 C CA . LEU A 1 83 ? 8.978 -7.870 -11.694 1.00 96.12 83 LEU A CA 1
ATOM 678 C C . LEU A 1 83 ? 9.648 -8.186 -13.040 1.00 96.12 83 LEU A C 1
ATOM 680 O O . LEU A 1 83 ? 9.667 -7.291 -13.890 1.00 96.12 83 LEU A O 1
ATOM 684 N N . PRO A 1 84 ? 10.158 -9.410 -13.311 1.00 95.88 84 PRO A N 1
ATOM 685 C CA . PRO A 1 84 ? 10.858 -9.677 -14.568 1.00 95.88 84 PRO A CA 1
ATOM 686 C C . PRO A 1 84 ? 9.959 -9.449 -15.787 1.00 95.88 84 PRO A C 1
ATOM 688 O O . PRO A 1 84 ? 10.359 -8.804 -16.755 1.00 95.88 84 PRO A O 1
ATOM 691 N N . ARG A 1 85 ? 8.707 -9.923 -15.715 1.00 96.62 85 ARG A N 1
ATOM 692 C CA . ARG A 1 85 ? 7.730 -9.791 -16.801 1.00 96.62 85 ARG A CA 1
ATOM 693 C C . ARG A 1 85 ? 7.316 -8.335 -16.999 1.00 96.62 85 ARG A C 1
ATOM 695 O O . ARG A 1 85 ? 7.221 -7.891 -18.142 1.00 96.62 85 ARG A O 1
ATOM 702 N N . LEU A 1 86 ? 7.079 -7.604 -15.910 1.00 96.00 86 LEU A N 1
ATOM 703 C CA . LEU A 1 86 ? 6.711 -6.189 -15.957 1.00 96.00 86 LEU A CA 1
ATOM 704 C C . LEU A 1 86 ? 7.830 -5.349 -16.581 1.00 96.00 86 LEU A C 1
ATOM 706 O O . LEU A 1 86 ? 7.559 -4.588 -17.507 1.00 96.00 86 LEU A O 1
ATOM 710 N N . MET A 1 87 ? 9.085 -5.563 -16.179 1.00 95.56 87 MET A N 1
ATOM 711 C CA . MET A 1 87 ? 10.241 -4.878 -16.768 1.00 95.56 87 MET A CA 1
ATOM 712 C C . MET A 1 87 ? 10.375 -5.132 -18.273 1.00 95.56 87 MET A C 1
ATOM 714 O O . MET A 1 87 ? 10.605 -4.193 -19.036 1.00 95.56 87 MET A O 1
ATOM 718 N N . THR A 1 88 ? 10.187 -6.375 -18.731 1.00 96.31 88 THR A N 1
ATOM 719 C CA . THR A 1 88 ? 10.176 -6.679 -20.172 1.00 96.31 88 THR A CA 1
ATOM 720 C C . THR A 1 88 ? 9.065 -5.924 -20.901 1.00 96.31 88 THR A C 1
ATOM 722 O O . THR A 1 88 ? 9.321 -5.325 -21.944 1.00 96.31 88 THR A O 1
ATOM 725 N N . LEU A 1 89 ? 7.845 -5.915 -20.355 1.00 95.38 89 LEU A N 1
ATOM 726 C CA . LEU A 1 89 ? 6.707 -5.217 -20.961 1.00 95.38 89 LEU A CA 1
ATOM 727 C C . LEU A 1 89 ? 6.931 -3.702 -21.034 1.00 95.38 89 LEU A C 1
ATOM 729 O O . LEU A 1 89 ? 6.612 -3.087 -22.052 1.00 95.38 89 LEU A O 1
ATOM 733 N N . PHE A 1 90 ? 7.495 -3.099 -19.985 1.00 95.06 90 PHE A N 1
ATOM 734 C CA . PHE A 1 90 ? 7.809 -1.672 -19.983 1.00 95.06 90 PHE A CA 1
ATOM 735 C C . PHE A 1 90 ? 8.876 -1.328 -21.018 1.00 95.06 90 PHE A C 1
ATOM 737 O O . PHE A 1 90 ? 8.663 -0.395 -21.786 1.00 95.06 90 PHE A O 1
ATOM 744 N N . ARG A 1 91 ? 9.954 -2.117 -21.133 1.00 95.56 91 ARG A N 1
ATOM 745 C CA . ARG A 1 91 ? 10.982 -1.915 -22.173 1.00 95.56 91 ARG A CA 1
ATOM 746 C C . ARG A 1 91 ? 10.409 -2.042 -23.588 1.00 95.56 91 ARG A C 1
ATOM 748 O O . ARG A 1 91 ? 10.678 -1.195 -24.432 1.00 95.56 91 ARG A O 1
ATOM 755 N N . GLN A 1 92 ? 9.556 -3.038 -23.834 1.00 94.00 92 GLN A N 1
ATOM 756 C CA . GLN A 1 92 ? 8.866 -3.198 -25.123 1.00 94.00 92 GLN A CA 1
ATOM 757 C C . GLN A 1 92 ? 7.918 -2.035 -25.452 1.00 94.00 92 GLN A C 1
ATOM 759 O O . GLN A 1 92 ? 7.695 -1.727 -26.621 1.00 94.00 92 GLN A O 1
ATOM 764 N N . LYS A 1 93 ? 7.303 -1.413 -24.439 1.00 91.81 93 LYS A N 1
ATOM 765 C CA . LYS A 1 93 ? 6.436 -0.245 -24.639 1.00 91.81 93 LYS A CA 1
ATOM 766 C C . LYS A 1 93 ? 7.253 1.036 -24.822 1.00 91.81 93 LYS A C 1
ATOM 768 O O . LYS A 1 93 ? 6.875 1.855 -25.651 1.00 91.81 93 LYS A O 1
ATOM 773 N N . ALA A 1 94 ? 8.371 1.168 -24.113 1.00 93.50 94 ALA A N 1
ATOM 774 C CA . ALA A 1 94 ? 9.312 2.281 -24.224 1.00 93.50 94 ALA A CA 1
ATOM 775 C C . ALA A 1 94 ? 10.035 2.334 -25.578 1.00 93.50 94 ALA A C 1
ATOM 777 O O . ALA A 1 94 ? 10.425 3.405 -26.017 1.00 93.50 94 ALA A O 1
ATOM 778 N N . SER A 1 95 ? 10.175 1.202 -26.277 1.00 92.62 95 SER A N 1
ATOM 779 C CA . SER A 1 95 ? 10.764 1.161 -27.624 1.00 92.62 95 SER A CA 1
ATOM 780 C C . SER A 1 95 ? 9.801 1.589 -28.742 1.00 92.62 95 SER A C 1
ATOM 782 O O . SER A 1 95 ? 10.128 1.448 -29.919 1.00 92.62 95 SER A O 1
ATOM 784 N N . LYS A 1 96 ? 8.582 2.019 -28.398 1.00 91.31 96 LYS A N 1
ATOM 785 C CA . LYS A 1 96 ? 7.600 2.564 -29.346 1.00 91.31 96 LYS A CA 1
ATOM 786 C C . LYS A 1 96 ? 7.718 4.090 -29.395 1.00 91.31 96 LYS A C 1
ATOM 788 O O . LYS A 1 96 ? 8.574 4.674 -28.749 1.00 91.31 96 LYS A O 1
ATOM 793 N N . THR A 1 97 ? 6.851 4.738 -30.162 1.00 89.38 97 THR A N 1
ATOM 794 C CA . THR A 1 97 ? 6.792 6.203 -30.260 1.00 89.38 97 THR A CA 1
ATOM 795 C C . THR A 1 97 ? 5.592 6.746 -29.489 1.00 89.38 97 THR A C 1
ATOM 797 O O . THR A 1 97 ? 4.551 6.088 -29.414 1.00 89.38 97 THR A O 1
ATOM 800 N N . GLY A 1 98 ? 5.725 7.958 -28.951 1.00 90.31 98 GLY A N 1
ATOM 801 C CA . GLY A 1 98 ? 4.658 8.699 -28.281 1.00 90.31 98 GLY A CA 1
ATOM 802 C C . GLY A 1 98 ? 4.991 9.004 -26.824 1.00 90.31 98 GLY A C 1
ATOM 803 O O . GLY A 1 98 ? 5.847 8.360 -26.224 1.00 90.31 98 GLY A O 1
ATOM 804 N N . SER A 1 99 ? 4.253 9.944 -26.235 1.00 89.69 99 SER A N 1
ATOM 805 C CA . SER A 1 99 ? 4.526 10.489 -24.896 1.00 89.69 99 SER A CA 1
ATOM 806 C C . SER A 1 99 ? 4.651 9.423 -23.800 1.00 89.69 99 SER A C 1
ATOM 808 O O . SER A 1 99 ? 5.519 9.519 -22.938 1.00 89.69 99 SER A O 1
ATOM 810 N N . ILE A 1 100 ? 3.824 8.374 -23.847 1.00 89.19 100 ILE A N 1
ATOM 811 C CA . ILE A 1 100 ? 3.893 7.246 -22.905 1.00 89.19 100 ILE A CA 1
ATOM 812 C C . ILE A 1 100 ? 5.194 6.452 -23.079 1.00 89.19 100 ILE A C 1
ATOM 814 O O . ILE A 1 100 ? 5.786 6.020 -22.091 1.00 89.19 100 ILE A O 1
ATOM 818 N N . ALA A 1 101 ? 5.628 6.224 -24.320 1.00 92.44 101 ALA A N 1
ATOM 819 C CA . ALA A 1 101 ? 6.865 5.503 -24.593 1.00 92.44 101 ALA A CA 1
ATOM 820 C C . ALA A 1 101 ? 8.080 6.319 -24.132 1.00 92.44 101 ALA A C 1
ATOM 822 O O . ALA A 1 101 ? 8.935 5.771 -23.438 1.00 92.44 101 ALA A O 1
ATOM 823 N N . ASP A 1 102 ? 8.086 7.626 -24.408 1.00 92.25 102 ASP A N 1
ATOM 824 C CA . ASP A 1 102 ? 9.142 8.550 -23.979 1.00 92.25 102 ASP A CA 1
ATOM 825 C C . ASP A 1 102 ? 9.238 8.625 -22.445 1.00 92.25 102 ASP A C 1
ATOM 827 O O . ASP A 1 102 ? 10.329 8.541 -21.878 1.00 92.25 102 ASP A O 1
ATOM 831 N N . ALA A 1 103 ? 8.094 8.702 -21.753 1.00 92.69 103 ALA A N 1
ATOM 832 C CA . ALA A 1 103 ? 8.044 8.699 -20.291 1.00 92.69 103 ALA A CA 1
ATOM 833 C C . ALA A 1 103 ? 8.590 7.390 -19.694 1.00 92.69 103 ALA A C 1
ATOM 835 O O . ALA A 1 103 ? 9.400 7.421 -18.765 1.00 92.69 103 ALA A O 1
ATOM 836 N N . LEU A 1 104 ? 8.196 6.235 -20.247 1.00 94.06 104 LEU A N 1
ATOM 837 C CA . LEU A 1 104 ? 8.722 4.936 -19.812 1.00 94.06 104 LEU A CA 1
ATOM 838 C C . LEU A 1 104 ? 10.221 4.803 -20.102 1.00 94.06 104 LEU A C 1
ATOM 840 O O . LEU A 1 104 ? 10.954 4.296 -19.254 1.00 94.06 104 LEU A O 1
ATOM 844 N N . ALA A 1 105 ? 10.690 5.270 -21.262 1.00 95.19 105 ALA A N 1
ATOM 845 C CA . ALA A 1 105 ? 12.108 5.269 -21.611 1.00 95.19 105 ALA A CA 1
ATOM 846 C C . ALA A 1 105 ? 12.927 6.110 -20.621 1.00 95.19 105 ALA A C 1
ATOM 848 O O . ALA A 1 105 ? 13.980 5.662 -20.174 1.00 95.19 105 ALA A O 1
ATOM 849 N N . GLY A 1 106 ? 12.415 7.277 -20.215 1.00 94.25 106 GLY A N 1
ATOM 850 C CA . GLY A 1 106 ? 13.031 8.110 -19.181 1.00 94.25 106 GLY A CA 1
ATOM 851 C C . GLY A 1 106 ? 13.158 7.393 -17.833 1.00 94.25 106 GLY A C 1
ATOM 852 O O . GLY A 1 106 ? 14.240 7.372 -17.251 1.00 94.25 106 GLY A O 1
ATOM 853 N N . MET A 1 107 ? 12.087 6.747 -17.357 1.00 93.94 107 MET A N 1
ATOM 854 C CA . MET A 1 107 ? 12.114 5.989 -16.093 1.00 93.94 107 MET A CA 1
ATOM 855 C C . MET A 1 107 ? 13.073 4.795 -16.141 1.00 93.94 107 MET A C 1
ATOM 857 O O . MET A 1 107 ? 13.796 4.538 -15.180 1.00 93.94 107 MET A O 1
ATOM 861 N N . LEU A 1 108 ? 13.094 4.072 -17.263 1.00 95.31 108 L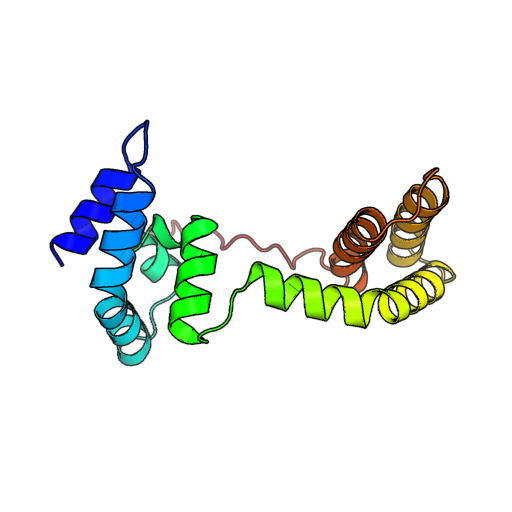EU A N 1
ATOM 862 C CA . LEU A 1 108 ? 13.996 2.940 -17.466 1.00 95.31 108 LEU A CA 1
ATOM 863 C C . LEU A 1 108 ? 15.454 3.390 -17.560 1.00 95.31 108 LEU A C 1
ATOM 865 O O . LEU A 1 108 ? 16.312 2.729 -16.991 1.00 95.31 108 LEU A O 1
ATOM 869 N N . LYS A 1 109 ? 15.727 4.534 -18.195 1.00 95.44 109 LYS A N 1
ATOM 870 C CA . LYS A 1 109 ? 17.069 5.119 -18.242 1.00 95.44 109 LYS A CA 1
ATOM 871 C C . LYS A 1 109 ? 17.589 5.441 -16.840 1.00 95.44 109 LYS A C 1
ATOM 873 O O . LYS A 1 109 ? 18.700 5.045 -16.516 1.00 95.44 109 LYS A O 1
ATOM 878 N N . VAL A 1 110 ? 16.772 6.085 -15.999 1.00 94.31 110 VAL A N 1
ATOM 879 C CA . VAL A 1 110 ? 17.140 6.367 -14.598 1.00 94.31 110 VAL A CA 1
ATOM 880 C C . VAL A 1 110 ? 17.463 5.078 -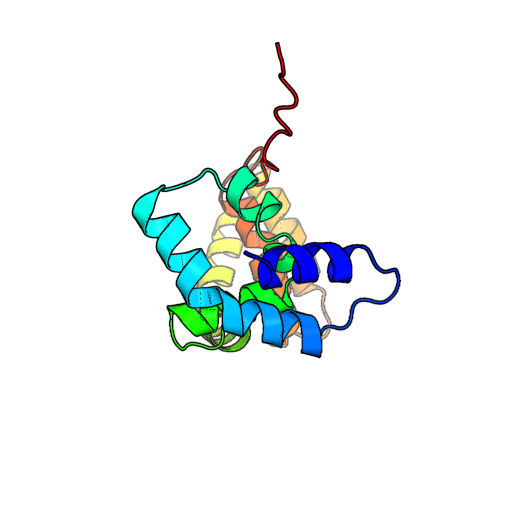13.842 1.00 94.31 110 VAL A C 1
ATOM 882 O O . VAL A 1 110 ? 18.380 5.067 -13.030 1.00 94.31 110 VAL A O 1
ATOM 885 N N . HIS A 1 111 ? 16.730 3.993 -14.102 1.00 94.44 111 HIS A N 1
ATOM 886 C CA . HIS A 1 111 ? 17.026 2.690 -13.512 1.00 94.44 111 HIS A CA 1
ATOM 887 C C . HIS A 1 111 ? 18.340 2.097 -14.028 1.00 94.44 111 HIS A C 1
ATOM 889 O O . HIS A 1 111 ? 19.158 1.674 -13.222 1.00 94.44 111 HIS A O 1
ATOM 895 N N . ASP A 1 112 ? 18.549 2.088 -15.347 1.00 93.94 112 ASP A N 1
ATOM 896 C CA . ASP A 1 112 ? 19.730 1.497 -15.984 1.00 93.94 112 ASP A CA 1
ATOM 897 C C . ASP A 1 112 ? 21.031 2.261 -15.624 1.00 93.94 112 ASP A C 1
ATOM 899 O O . ASP A 1 112 ? 22.113 1.677 -15.632 1.00 93.94 112 ASP A O 1
ATOM 903 N N . GLU A 1 113 ? 20.935 3.552 -15.275 1.00 94.50 113 GLU A N 1
ATOM 904 C CA . GLU A 1 113 ? 22.049 4.390 -14.793 1.00 94.50 113 GLU A CA 1
ATOM 905 C C . GLU A 1 113 ? 22.433 4.133 -13.320 1.00 94.50 113 GLU A C 1
ATOM 907 O O . GLU A 1 113 ? 23.443 4.658 -12.848 1.00 94.50 113 GLU A O 1
ATOM 912 N N . GLN A 1 114 ? 21.663 3.332 -12.575 1.00 90.31 114 GLN A N 1
ATOM 913 C CA . GLN A 1 114 ? 21.991 2.995 -11.187 1.00 90.31 114 GLN A CA 1
ATOM 914 C C . GLN A 1 114 ? 23.175 2.025 -11.113 1.00 90.31 114 GLN A C 1
ATOM 916 O O . GLN A 1 114 ? 23.246 1.033 -11.834 1.00 90.31 114 GLN A O 1
ATOM 921 N N . GLU A 1 115 ? 24.080 2.259 -10.162 1.00 89.62 115 GLU A N 1
ATOM 922 C CA . GLU A 1 115 ? 25.244 1.390 -9.934 1.00 89.62 115 GLU A CA 1
ATOM 923 C C . GLU A 1 115 ? 24.832 -0.031 -9.497 1.00 89.62 115 GLU A C 1
ATOM 925 O O . GLU A 1 115 ? 25.457 -1.020 -9.883 1.00 89.62 115 GLU A O 1
ATOM 930 N N . PHE A 1 116 ? 23.726 -0.151 -8.751 1.00 88.75 116 PHE A N 1
ATOM 931 C CA . PHE A 1 116 ? 23.218 -1.418 -8.223 1.00 88.75 116 PHE A CA 1
ATOM 932 C C . PHE A 1 116 ? 21.765 -1.676 -8.627 1.00 88.75 116 PHE A C 1
ATOM 934 O O . PHE A 1 116 ? 20.883 -0.832 -8.482 1.00 88.75 116 PHE A O 1
ATOM 941 N N . HIS A 1 117 ? 21.501 -2.904 -9.074 1.00 90.75 117 HIS A N 1
ATOM 942 C CA . HIS A 1 117 ? 20.192 -3.344 -9.562 1.00 90.75 117 HIS A CA 1
ATOM 943 C C . HIS A 1 117 ? 19.561 -4.390 -8.632 1.00 90.75 117 HIS A C 1
ATOM 945 O O . HIS A 1 117 ? 19.273 -5.522 -9.052 1.00 90.75 117 HIS A O 1
ATOM 951 N N . ASP A 1 118 ? 19.383 -4.010 -7.364 1.00 93.38 118 ASP A N 1
ATOM 952 C CA . ASP A 1 118 ? 18.766 -4.846 -6.336 1.00 93.38 118 ASP A CA 1
ATOM 953 C C . ASP A 1 118 ? 17.233 -4.944 -6.478 1.00 93.38 118 ASP A C 1
ATOM 955 O O . ASP A 1 118 ? 16.618 -4.467 -7.437 1.00 93.38 118 ASP A O 1
ATOM 959 N N . ILE A 1 119 ? 16.592 -5.640 -5.538 1.00 94.31 119 ILE A N 1
ATOM 960 C CA . ILE A 1 119 ? 15.140 -5.828 -5.572 1.00 94.31 119 ILE A CA 1
ATOM 961 C C . ILE A 1 119 ? 14.377 -4.513 -5.355 1.00 94.31 119 ILE A C 1
ATOM 963 O O . ILE A 1 119 ? 13.330 -4.302 -5.968 1.00 94.31 119 ILE A O 1
ATOM 967 N N . HIS A 1 120 ? 14.900 -3.602 -4.533 1.00 94.12 120 HIS A N 1
ATOM 968 C CA . HIS A 1 120 ? 14.241 -2.343 -4.196 1.00 94.12 120 HIS A CA 1
ATOM 969 C C . HIS A 1 120 ? 14.256 -1.373 -5.370 1.00 94.12 120 HIS A C 1
ATOM 971 O O . HIS A 1 120 ? 13.234 -0.731 -5.641 1.00 94.12 120 HIS A O 1
ATOM 977 N N . THR A 1 121 ? 15.363 -1.306 -6.110 1.00 94.44 121 THR A N 1
ATOM 978 C CA . THR A 1 121 ? 15.434 -0.465 -7.305 1.00 94.44 121 THR A CA 1
ATOM 979 C C . THR A 1 121 ? 14.481 -0.959 -8.386 1.00 94.44 121 THR A C 1
ATOM 981 O O . THR A 1 121 ? 13.730 -0.167 -8.953 1.00 94.44 121 THR A O 1
ATOM 984 N N . ARG A 1 122 ? 14.393 -2.277 -8.598 1.00 94.94 122 ARG A N 1
ATOM 985 C CA . ARG A 1 122 ? 13.437 -2.872 -9.550 1.00 94.94 122 ARG A CA 1
ATOM 986 C C . ARG A 1 122 ? 11.982 -2.631 -9.155 1.00 94.94 122 ARG A C 1
ATOM 988 O O . ARG A 1 122 ? 11.183 -2.265 -10.017 1.00 94.94 122 ARG A O 1
ATOM 995 N N . ARG A 1 123 ? 11.633 -2.813 -7.872 1.00 96.12 123 ARG A N 1
ATOM 996 C CA . ARG A 1 123 ? 10.288 -2.501 -7.349 1.00 96.12 123 ARG A CA 1
ATOM 997 C C . ARG A 1 123 ? 9.930 -1.049 -7.617 1.00 96.12 123 ARG A C 1
ATOM 999 O O . ARG A 1 123 ? 8.882 -0.783 -8.194 1.00 96.12 123 ARG A O 1
ATOM 1006 N N . THR A 1 124 ? 10.823 -0.134 -7.255 1.00 94.94 124 THR A N 1
ATOM 1007 C CA . THR A 1 124 ? 10.642 1.307 -7.456 1.00 94.94 124 THR A CA 1
ATOM 1008 C C . THR A 1 124 ? 10.392 1.637 -8.928 1.00 94.94 124 THR A C 1
ATOM 1010 O O . THR A 1 124 ? 9.406 2.297 -9.249 1.00 94.94 124 THR A O 1
ATOM 1013 N N . THR A 1 125 ? 11.218 1.121 -9.841 1.00 94.81 125 THR A N 1
ATOM 1014 C CA . THR A 1 125 ? 11.055 1.343 -11.287 1.00 94.81 125 THR A CA 1
ATOM 1015 C C . THR A 1 125 ? 9.709 0.838 -11.794 1.00 94.81 125 THR A C 1
ATOM 1017 O O . THR A 1 125 ? 8.994 1.564 -12.484 1.00 94.81 125 THR A O 1
ATOM 1020 N N . VAL A 1 126 ? 9.326 -0.387 -11.424 1.00 94.94 126 VAL A N 1
ATOM 1021 C CA . VAL A 1 126 ? 8.042 -0.970 -11.833 1.00 94.94 126 VAL A CA 1
ATOM 1022 C C . VAL A 1 126 ? 6.863 -0.168 -11.284 1.00 94.94 126 VAL A C 1
ATOM 1024 O O . VAL A 1 126 ? 5.945 0.130 -12.047 1.00 94.94 126 VAL A O 1
ATOM 1027 N N . LEU A 1 127 ? 6.895 0.222 -10.007 1.00 94.25 127 LEU A N 1
ATOM 1028 C CA . LEU A 1 127 ? 5.834 1.015 -9.383 1.00 94.25 127 LEU A CA 1
ATOM 1029 C C . LEU A 1 127 ? 5.675 2.388 -10.049 1.00 94.25 127 LEU A C 1
ATOM 1031 O O . LEU A 1 127 ? 4.544 2.807 -10.282 1.00 94.25 127 LEU A O 1
ATOM 1035 N N . HIS A 1 128 ? 6.770 3.047 -10.441 1.00 91.62 128 HIS A N 1
ATOM 1036 C CA . HIS A 1 128 ? 6.704 4.302 -11.199 1.00 91.62 128 HIS A CA 1
ATOM 1037 C C . HIS A 1 128 ? 6.162 4.119 -12.623 1.00 91.62 128 HIS A C 1
ATOM 1039 O O . HIS A 1 128 ? 5.436 4.977 -13.127 1.00 91.62 128 HIS A O 1
ATOM 1045 N N . CYS A 1 129 ? 6.469 2.994 -13.271 1.00 91.88 129 CYS A N 1
ATOM 1046 C CA . CYS A 1 129 ? 6.020 2.722 -14.636 1.00 91.88 129 CYS A CA 1
ATOM 1047 C C . CYS A 1 129 ? 4.543 2.293 -14.723 1.00 91.88 129 CYS A C 1
ATOM 1049 O O . CYS A 1 129 ? 3.926 2.448 -15.781 1.00 91.88 129 CYS A O 1
ATOM 1051 N N . LEU A 1 130 ? 3.968 1.726 -13.652 1.00 90.75 130 LEU A N 1
ATOM 1052 C CA . LEU A 1 130 ? 2.598 1.192 -13.648 1.00 90.75 130 LEU A CA 1
ATOM 1053 C C . LEU A 1 130 ? 1.534 2.242 -14.025 1.00 90.75 130 LEU A C 1
ATOM 1055 O O . LEU A 1 130 ? 0.804 1.977 -14.982 1.00 90.75 130 LEU A O 1
ATOM 1059 N N . PRO A 1 131 ? 1.469 3.432 -13.390 1.00 84.69 131 PRO A N 1
ATOM 1060 C CA . PRO A 1 131 ? 0.493 4.459 -13.753 1.00 84.69 131 PRO A CA 1
ATOM 1061 C C . PRO A 1 131 ? 0.647 4.909 -15.214 1.00 84.69 131 PRO A C 1
ATOM 1063 O O . PRO A 1 131 ? -0.319 4.964 -15.967 1.00 84.69 131 PRO A O 1
ATOM 1066 N N . VAL A 1 132 ? 1.882 5.144 -15.670 1.00 80.94 132 VAL A N 1
ATOM 1067 C CA . VAL A 1 132 ? 2.172 5.610 -17.041 1.00 80.94 132 VAL A CA 1
ATOM 1068 C C . VAL A 1 132 ? 1.696 4.616 -18.106 1.00 80.94 132 VAL A C 1
ATOM 1070 O O . VAL A 1 132 ? 1.346 5.003 -19.223 1.00 80.94 132 VAL A O 1
ATOM 1073 N N . ARG A 1 133 ? 1.627 3.320 -17.777 1.00 68.00 133 ARG A N 1
ATOM 1074 C CA . ARG A 1 133 ? 1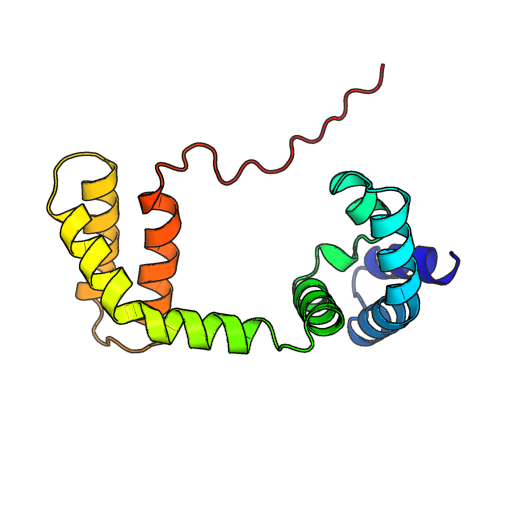.174 2.287 -18.715 1.00 68.00 133 ARG A CA 1
ATOM 1075 C C . ARG A 1 133 ? -0.289 2.439 -19.133 1.00 68.00 133 ARG A C 1
ATOM 1077 O O . ARG A 1 133 ? -0.597 1.980 -20.236 1.00 68.00 133 ARG A O 1
ATOM 1084 N N . GLU A 1 134 ? -1.136 3.034 -18.302 1.00 62.38 134 GLU A N 1
ATOM 1085 C CA . GLU A 1 134 ? -2.596 3.054 -18.465 1.00 62.38 134 GLU A CA 1
ATOM 1086 C C . GLU A 1 134 ? -3.162 4.374 -19.035 1.00 62.38 134 GLU A C 1
ATOM 1088 O O . GLU A 1 134 ? -4.372 4.489 -19.159 1.00 62.38 134 GLU A O 1
ATOM 1093 N N . ASP A 1 135 ? -2.320 5.335 -19.451 1.00 60.16 135 ASP A N 1
ATOM 1094 C CA . ASP A 1 135 ? -2.752 6.692 -19.867 1.00 60.16 135 ASP A CA 1
ATOM 1095 C C . ASP A 1 135 ? -3.651 7.365 -18.810 1.00 60.16 135 ASP A C 1
ATOM 1097 O O . ASP A 1 135 ? -4.796 7.760 -19.019 1.00 60.16 135 ASP A O 1
ATOM 1101 N N . VAL A 1 136 ? -3.121 7.427 -17.593 1.00 52.03 136 VAL A N 1
ATOM 1102 C CA . VAL A 1 136 ? -3.855 7.753 -16.366 1.00 52.03 136 VAL A CA 1
ATOM 1103 C C . VAL A 1 136 ? -3.981 9.242 -16.073 1.00 52.03 136 VAL A C 1
ATOM 1105 O O . VAL A 1 136 ? -4.008 9.636 -14.905 1.00 52.03 136 VAL A O 1
ATOM 1108 N N . SER A 1 137 ? -4.133 10.086 -17.092 1.00 54.47 137 SER A N 1
ATOM 1109 C CA . SER A 1 137 ? -4.403 11.523 -16.896 1.00 54.47 137 SER A CA 1
ATOM 1110 C C . SER A 1 137 ? -5.635 11.825 -16.006 1.00 54.47 137 SER A C 1
ATOM 1112 O O . SER A 1 137 ? -5.856 12.976 -15.643 1.00 54.47 137 SER A O 1
ATOM 1114 N N . GLY A 1 138 ? -6.388 10.808 -15.556 1.00 48.66 138 GLY A N 1
ATOM 1115 C CA . GLY A 1 138 ? -7.364 10.911 -14.468 1.00 48.66 138 GLY A CA 1
ATOM 1116 C C . GLY A 1 138 ? -7.496 9.703 -13.523 1.00 48.66 138 GLY A C 1
ATOM 1117 O O . GLY A 1 138 ? -8.579 9.530 -12.971 1.00 48.66 138 GLY A O 1
ATOM 1118 N N . PHE A 1 139 ? -6.482 8.846 -13.328 1.00 44.81 139 PHE A N 1
ATOM 1119 C CA . PHE A 1 139 ? -6.629 7.666 -12.438 1.00 44.81 139 PHE A CA 1
ATOM 1120 C C . PHE A 1 139 ? -6.479 8.012 -10.954 1.00 44.81 139 PHE A C 1
ATOM 1122 O O . PHE A 1 139 ? -7.183 7.461 -10.114 1.00 44.81 139 PHE A O 1
ATOM 1129 N N . PHE A 1 140 ? -5.655 9.011 -10.631 1.00 45.56 140 PHE A N 1
ATOM 1130 C CA . PHE A 1 140 ? -5.713 9.681 -9.334 1.00 45.56 140 PHE A CA 1
ATOM 1131 C C . PHE A 1 140 ? -6.787 10.774 -9.364 1.00 45.56 140 PHE A C 1
ATOM 1133 O O . PHE A 1 140 ? -6.497 11.946 -9.140 1.00 45.56 140 PHE A O 1
ATOM 1140 N N . ARG A 1 141 ? -8.047 10.418 -9.648 1.00 43.72 141 ARG A N 1
ATOM 1141 C CA . ARG A 1 141 ? -9.138 11.252 -9.135 1.00 43.72 141 ARG A CA 1
ATOM 1142 C C . ARG A 1 141 ? -9.133 11.059 -7.627 1.00 43.72 141 ARG A C 1
ATOM 1144 O O . ARG A 1 141 ? -9.664 10.074 -7.120 1.00 43.72 141 ARG A O 1
ATOM 1151 N N . THR A 1 142 ? -8.521 11.990 -6.905 1.00 44.62 142 THR A N 1
ATOM 1152 C CA . THR A 1 142 ? -8.979 12.280 -5.550 1.00 44.62 142 THR A CA 1
ATOM 1153 C C . THR A 1 142 ? -10.484 12.504 -5.641 1.00 44.62 142 THR A C 1
ATOM 1155 O O . THR A 1 142 ? -10.947 13.202 -6.547 1.00 44.62 142 THR A O 1
ATOM 1158 N N . CYS A 1 143 ? -11.254 11.827 -4.784 1.00 38.78 143 CYS A N 1
ATOM 1159 C CA . CYS A 1 143 ? -12.690 12.058 -4.684 1.00 38.78 143 CYS A CA 1
ATOM 1160 C C . CYS A 1 143 ? -12.911 13.575 -4.665 1.00 38.78 143 CYS A C 1
ATOM 1162 O O . CYS A 1 143 ? -12.305 14.231 -3.815 1.00 38.78 143 CYS A O 1
ATOM 1164 N N . PRO A 1 144 ? -13.677 14.154 -5.606 1.00 43.44 144 PRO A N 1
ATOM 1165 C CA . PRO A 1 144 ? -13.999 15.562 -5.504 1.00 43.44 144 PRO A CA 1
ATOM 1166 C C . PRO A 1 144 ? -14.747 15.746 -4.186 1.00 43.44 144 PRO A C 1
ATOM 1168 O O . PRO A 1 144 ? -15.747 15.060 -3.952 1.00 43.44 144 PRO A O 1
ATOM 1171 N N . ASP A 1 145 ? -14.237 16.633 -3.329 1.00 48.50 145 ASP A N 1
ATOM 1172 C CA . ASP A 1 145 ? -14.966 17.130 -2.168 1.00 48.50 145 ASP A CA 1
ATOM 1173 C C . ASP A 1 145 ? -16.251 17.742 -2.713 1.00 48.50 145 ASP A C 1
ATOM 1175 O O . ASP A 1 145 ? -16.274 18.860 -3.227 1.00 48.50 145 ASP A O 1
ATOM 1179 N N . THR A 1 146 ? -17.325 16.960 -2.701 1.00 48.44 146 THR A N 1
ATOM 1180 C CA . THR A 1 146 ? -18.638 17.448 -3.096 1.00 48.44 146 THR A CA 1
ATOM 1181 C C . THR A 1 146 ? -19.182 18.194 -1.889 1.00 48.44 146 THR A C 1
ATOM 1183 O O . THR A 1 146 ? -20.097 17.735 -1.219 1.00 48.44 146 THR A O 1
ATOM 1186 N N . SER A 1 147 ? -18.597 19.355 -1.591 1.00 49.16 147 SER A N 1
ATOM 1187 C CA . SER A 1 147 ? -19.269 20.402 -0.827 1.00 49.16 147 SER A CA 1
ATOM 1188 C C . SER A 1 147 ? -20.249 21.115 -1.759 1.00 49.16 147 SER A C 1
ATOM 1190 O O . SER A 1 147 ? -20.113 22.290 -2.087 1.00 49.16 147 SER A O 1
ATOM 1192 N N . ALA A 1 148 ? -21.239 20.364 -2.231 1.00 45.97 148 ALA A N 1
ATOM 1193 C CA . ALA A 1 148 ? -22.467 20.937 -2.745 1.00 45.97 148 ALA A CA 1
ATOM 1194 C C . ALA A 1 148 ? -23.541 20.633 -1.703 1.00 45.97 148 ALA A C 1
ATOM 1196 O O . ALA A 1 148 ? -24.190 19.592 -1.754 1.00 45.97 148 ALA A O 1
ATOM 1197 N N . GLU A 1 149 ? -23.671 21.526 -0.726 1.00 37.72 149 GLU A N 1
ATOM 1198 C CA . GLU A 1 149 ? -24.919 21.657 0.021 1.00 37.72 149 GLU A CA 1
ATOM 1199 C C . GLU A 1 149 ? -25.778 22.765 -0.621 1.00 37.72 149 GLU A C 1
ATOM 1201 O O . GLU A 1 149 ? -25.217 23.663 -1.258 1.00 37.72 149 GLU A O 1
ATOM 1206 N N . PRO A 1 150 ? -27.116 22.634 -0.541 1.00 49.53 150 PRO A N 1
ATOM 1207 C CA . PRO A 1 150 ? -28.091 23.388 -1.335 1.00 49.53 150 PRO A CA 1
ATOM 1208 C C . PRO A 1 150 ? -28.204 24.880 -1.001 1.00 49.53 150 PRO A C 1
ATOM 1210 O O . PRO A 1 150 ? -27.947 25.270 0.160 1.00 49.53 150 PRO A O 1
#

Radius of gyration: 20.41 Å; chains: 1; bounding box: 53×36×52 Å

Secondary structure (DSSP, 8-state):
-HHHHHHHHHTTSSS--HHHHHHHHHHHHHHHHHHHHHH---HHHHHHH-GGGGSHHHHHHHHHHHHSS-HHHHHHHHHHHHHHHHHHHHHHHHTSSSHHHHHHHHHHHHHHT-S---HHHHHHHHHHHHHHHTT-TTT-----------